Protein AF-A0ABD1LTP1-F1 (afdb_monomer)

Foldseek 3Di:
DWDWDFDQDWWKKAFADWDFDQLPPDDDRWIWTKGKIATPVHRVDIAMEIEGSVCCVPVVVVDDHGDIDTDGGWIKTACPCSPVPDPHRIYIYD

Mean predicted aligned error: 9.66 Å

Organism: NCBI:txid520843

pLDDT: mean 70.45, std 14.41, range [34.47, 91.5]

InterPro domains:
  IPR003871 Replication protein A 70 kDa DNA-binding subunit B/D, first OB fold domain [PF02721] (48-94)
  IPR012340 Nucleic acid-binding, OB-fold [G3DSA:2.40.50.140] (10-94)

Nearest PDB structures (foldseek):
  1fgu-assembly1_B  TM=6.734E-01  e=1.812E-01  Homo sapiens
  8d0k-assembly1_A  TM=6.149E-01  e=6.242E-01  Homo sapiens
  1sru-assembly1_D  TM=4.734E-01  e=3.189E+00  Escherichia coli
  7u5c-assembly1_E  TM=5.578E-01  e=6.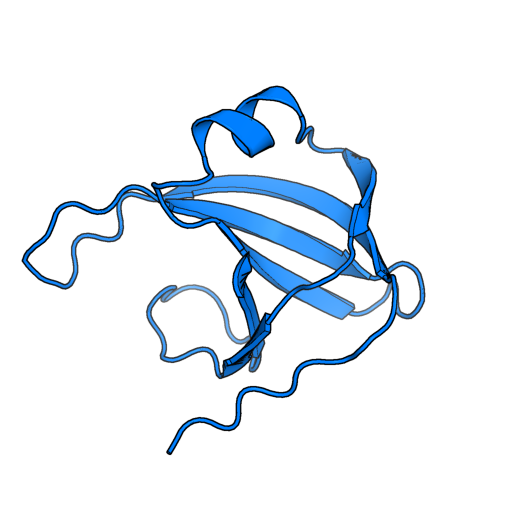624E+00  Homo sapiens
  1eyg-assembly1_B  TM=4.251E-01  e=3.373E+00  Escherichia coli

Structure (mmCIF, N/CA/C/O backbone):
data_AF-A0ABD1LTP1-F1
#
_entry.id   AF-A0ABD1LTP1-F1
#
loop_
_atom_site.group_PDB
_atom_site.id
_atom_site.type_symbol
_atom_site.label_atom_id
_atom_site.label_alt_id
_atom_site.label_comp_id
_atom_site.label_asym_id
_atom_site.label_entity_id
_atom_site.label_seq_id
_atom_site.pdbx_PDB_ins_code
_atom_site.Cartn_x
_atom_site.Cartn_y
_atom_site.Cartn_z
_atom_site.occupancy
_atom_site.B_iso_or_equiv
_atom_site.auth_seq_id
_atom_site.auth_comp_id
_atom_site.auth_asym_id
_atom_site.auth_atom_id
_atom_site.pdbx_PDB_model_num
ATOM 1 N N . MET A 1 1 ? 0.609 -11.866 -18.926 1.00 34.47 1 MET A N 1
ATOM 2 C CA . MET A 1 1 ? 0.965 -12.559 -17.667 1.00 34.47 1 MET A CA 1
ATOM 3 C C . MET A 1 1 ? 1.678 -11.545 -16.787 1.00 34.47 1 MET A C 1
ATOM 5 O O . MET A 1 1 ? 2.826 -11.251 -17.071 1.00 34.47 1 MET A O 1
ATOM 9 N N . GLN A 1 2 ? 0.999 -10.935 -15.810 1.00 40.44 2 GLN A N 1
ATOM 10 C CA . GLN A 1 2 ? 1.660 -10.015 -14.871 1.00 40.44 2 GLN A CA 1
ATOM 11 C C . GLN A 1 2 ? 2.364 -10.837 -13.785 1.00 40.44 2 GLN A C 1
ATOM 13 O O . GLN A 1 2 ? 1.744 -11.696 -13.155 1.00 40.44 2 GLN A O 1
ATOM 18 N N . ALA A 1 3 ? 3.667 -10.623 -13.616 1.00 38.19 3 ALA A N 1
ATOM 19 C CA . ALA A 1 3 ? 4.489 -11.357 -12.663 1.00 38.19 3 ALA A CA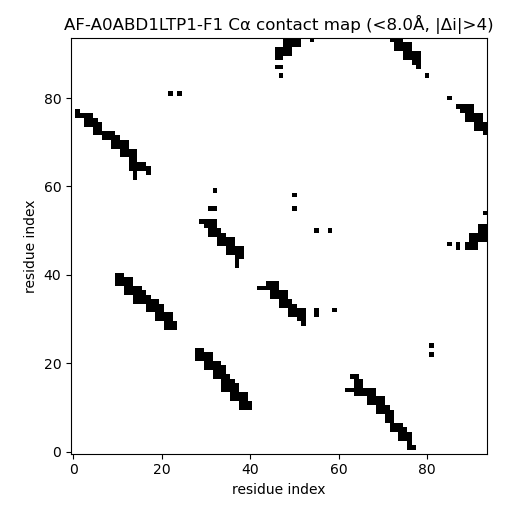 1
ATOM 20 C C . ALA A 1 3 ? 4.214 -10.860 -11.235 1.00 38.19 3 ALA A C 1
ATOM 22 O O . ALA A 1 3 ? 4.691 -9.809 -10.820 1.00 38.19 3 ALA A O 1
ATOM 23 N N . TYR A 1 4 ? 3.434 -11.626 -10.473 1.00 48.69 4 TYR A N 1
ATOM 24 C CA . TYR A 1 4 ? 3.157 -11.349 -9.066 1.00 48.69 4 TYR A CA 1
ATOM 25 C C . TYR A 1 4 ? 4.333 -11.846 -8.216 1.00 48.69 4 TY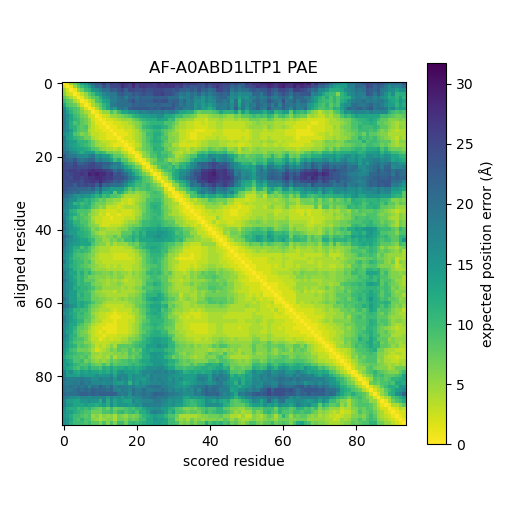R A C 1
ATOM 27 O O . TYR A 1 4 ? 4.379 -13.010 -7.806 1.00 48.69 4 TYR A O 1
ATOM 35 N N . HIS A 1 5 ? 5.329 -10.995 -7.967 1.00 51.62 5 HIS A N 1
ATOM 36 C CA . HIS A 1 5 ? 6.443 -11.372 -7.097 1.00 51.62 5 HIS A CA 1
ATOM 37 C C . HIS A 1 5 ? 6.048 -11.228 -5.625 1.00 51.62 5 HIS A C 1
ATOM 39 O O . HIS A 1 5 ? 6.122 -10.156 -5.027 1.00 51.62 5 HIS A O 1
ATOM 45 N N . ARG A 1 6 ? 5.646 -12.349 -5.023 1.00 48.22 6 ARG A N 1
ATOM 46 C CA . ARG A 1 6 ? 5.430 -12.479 -3.578 1.00 48.22 6 ARG A CA 1
ATOM 47 C C . ARG A 1 6 ? 6.797 -12.504 -2.880 1.00 48.22 6 ARG A C 1
ATOM 49 O O . ARG A 1 6 ? 7.428 -13.555 -2.800 1.00 48.22 6 ARG A O 1
ATOM 56 N N . ARG A 1 7 ? 7.299 -11.361 -2.402 1.00 53.19 7 ARG A N 1
ATOM 57 C CA . ARG A 1 7 ? 8.472 -11.359 -1.509 1.00 53.19 7 ARG A CA 1
ATOM 58 C C . ARG A 1 7 ? 8.027 -11.753 -0.102 1.00 53.19 7 ARG A C 1
ATOM 60 O O . ARG A 1 7 ? 7.198 -11.085 0.506 1.00 53.19 7 ARG A O 1
ATOM 67 N N . THR A 1 8 ? 8.590 -12.833 0.426 1.00 51.94 8 THR A N 1
ATOM 68 C CA . THR A 1 8 ? 8.389 -13.309 1.803 1.00 51.94 8 THR A CA 1
ATOM 69 C C . THR A 1 8 ? 9.276 -12.529 2.781 1.00 51.94 8 THR A C 1
ATOM 71 O O . THR A 1 8 ? 10.214 -13.080 3.350 1.00 51.94 8 THR A O 1
ATOM 74 N N . GLY A 1 9 ? 9.025 -11.227 2.940 1.00 66.56 9 GLY A N 1
ATOM 75 C CA . GLY A 1 9 ? 9.753 -10.364 3.876 1.00 66.56 9 GLY A CA 1
ATOM 76 C C . GLY A 1 9 ? 8.878 -9.235 4.418 1.00 66.56 9 GLY A C 1
ATOM 77 O O . GLY A 1 9 ? 7.933 -8.812 3.756 1.00 66.56 9 GLY A O 1
ATOM 78 N N . SER A 1 10 ? 9.178 -8.759 5.628 1.00 75.56 10 SER A N 1
ATOM 79 C CA . SER A 1 10 ? 8.559 -7.554 6.189 1.00 75.56 10 SER A CA 1
ATOM 80 C C . SER A 1 10 ? 9.262 -6.307 5.668 1.00 75.56 10 SER A C 1
ATOM 82 O O . SER A 1 10 ? 10.493 -6.245 5.703 1.00 75.56 10 SER A O 1
ATOM 84 N N . ILE A 1 11 ? 8.505 -5.296 5.252 1.00 81.62 11 ILE A N 1
ATOM 85 C CA . ILE A 1 11 ? 9.047 -3.978 4.913 1.00 81.62 11 ILE A CA 1
ATOM 86 C C . ILE A 1 11 ? 8.490 -2.944 5.886 1.00 81.62 11 ILE A C 1
ATOM 88 O O . ILE A 1 11 ? 7.288 -2.900 6.132 1.00 81.62 11 ILE A O 1
ATOM 92 N N . LEU A 1 12 ? 9.370 -2.088 6.408 1.00 86.19 12 LEU A N 1
ATOM 93 C CA . LEU A 1 12 ? 8.958 -0.897 7.140 1.00 86.19 12 LEU A CA 1
ATOM 94 C C . LEU A 1 12 ? 8.611 0.213 6.149 1.00 86.19 12 LEU A C 1
ATOM 96 O O . LEU A 1 12 ? 9.461 0.651 5.365 1.00 86.19 12 LEU A O 1
ATOM 100 N N . MET A 1 13 ? 7.361 0.657 6.187 1.00 87.62 13 MET A N 1
ATOM 101 C CA . MET A 1 13 ? 6.841 1.708 5.323 1.00 87.62 13 MET A CA 1
ATOM 102 C C . MET A 1 13 ? 6.271 2.835 6.158 1.00 87.62 13 MET A C 1
ATOM 104 O O . MET A 1 13 ? 5.529 2.589 7.104 1.00 87.62 13 MET A O 1
ATOM 108 N N . LYS A 1 14 ? 6.598 4.069 5.788 1.00 89.12 14 LYS A N 1
ATOM 109 C CA . LYS A 1 14 ? 5.944 5.250 6.341 1.00 89.12 14 LYS A CA 1
ATOM 110 C C . LYS A 1 14 ? 4.836 5.689 5.397 1.00 89.12 14 LYS A C 1
ATOM 112 O O . LYS A 1 14 ? 5.095 5.876 4.204 1.00 89.12 14 LYS A O 1
ATOM 117 N N . ILE A 1 15 ? 3.629 5.864 5.924 1.00 87.81 15 ILE A N 1
ATOM 118 C CA . ILE A 1 15 ? 2.516 6.436 5.164 1.00 87.81 15 ILE A CA 1
ATOM 119 C C . ILE A 1 15 ? 2.758 7.935 5.054 1.00 87.81 15 ILE A C 1
ATOM 121 O O . ILE A 1 15 ? 2.928 8.625 6.056 1.00 87.81 15 ILE A O 1
ATOM 125 N N . LEU A 1 16 ? 2.835 8.432 3.824 1.00 86.62 16 LEU A N 1
ATOM 126 C CA . LEU A 1 16 ? 3.051 9.850 3.557 1.00 86.62 16 LEU A CA 1
ATOM 127 C C . LEU A 1 16 ? 1.735 10.574 3.307 1.00 86.62 16 LEU A C 1
ATOM 129 O O . LEU A 1 16 ? 1.590 11.694 3.774 1.00 86.62 16 LEU A O 1
ATOM 133 N N . MET A 1 17 ? 0.821 9.947 2.564 1.00 85.12 17 MET A N 1
ATOM 134 C CA . MET A 1 17 ? -0.503 10.491 2.256 1.00 85.12 17 MET A CA 1
ATOM 135 C C . MET A 1 17 ? -1.505 9.357 2.068 1.00 85.12 17 MET A C 1
ATOM 137 O O . MET A 1 17 ? -1.148 8.322 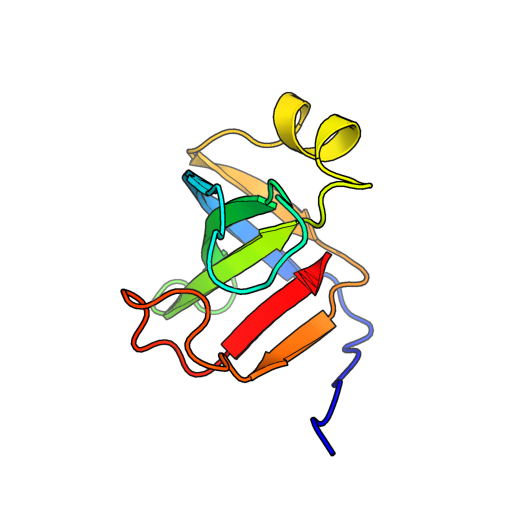1.491 1.00 85.12 17 MET A O 1
ATOM 141 N N . ILE A 1 18 ? -2.738 9.577 2.513 1.00 83.81 18 ILE A N 1
ATOM 142 C CA . ILE A 1 18 ? -3.877 8.676 2.350 1.00 83.81 18 ILE A CA 1
ATOM 143 C C . ILE A 1 18 ? -4.909 9.358 1.449 1.00 83.81 18 ILE A C 1
ATOM 145 O O . ILE A 1 18 ? -5.416 10.434 1.751 1.00 83.81 18 ILE A O 1
ATOM 149 N N . GLU A 1 19 ? -5.266 8.701 0.353 1.00 79.50 19 GLU A N 1
ATOM 150 C CA . GLU A 1 19 ? -6.272 9.159 -0.599 1.00 79.50 19 GLU A CA 1
ATOM 151 C C . GLU A 1 19 ? -7.391 8.111 -0.693 1.00 79.50 19 GLU A C 1
ATOM 153 O O . GLU A 1 19 ? -7.157 6.916 -0.885 1.00 79.50 19 GLU A O 1
ATOM 158 N N . ASN A 1 20 ? -8.641 8.553 -0.548 1.00 68.94 20 ASN A N 1
ATOM 159 C CA . ASN A 1 20 ? -9.787 7.707 -0.868 1.00 68.94 20 ASN A CA 1
ATOM 160 C C . ASN A 1 20 ? -10.056 7.857 -2.363 1.00 68.94 20 ASN A C 1
ATOM 162 O O . ASN A 1 20 ? -10.430 8.943 -2.806 1.00 68.94 20 ASN A O 1
ATOM 166 N N . ALA A 1 21 ? -9.848 6.792 -3.134 1.00 61.53 21 ALA A N 1
ATOM 167 C CA . ALA A 1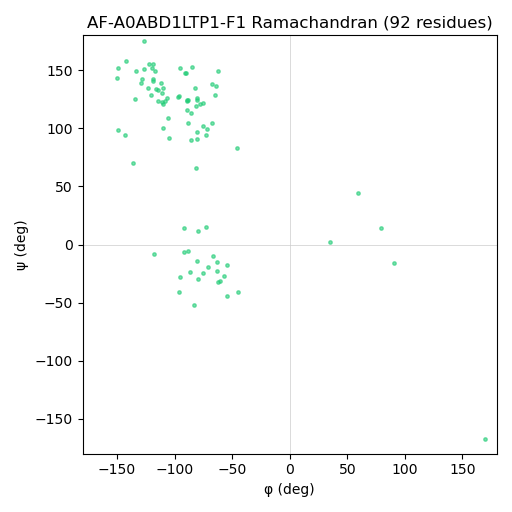 21 ? -10.083 6.814 -4.568 1.00 61.53 21 ALA A CA 1
ATOM 168 C C . ALA A 1 21 ? -11.298 5.962 -4.935 1.00 61.53 21 ALA A C 1
ATOM 170 O O . ALA A 1 21 ? -11.322 4.743 -4.739 1.00 61.53 21 ALA A O 1
ATOM 171 N N . ASP A 1 22 ? -12.278 6.617 -5.551 1.00 55.38 22 ASP A N 1
ATOM 172 C CA . ASP A 1 22 ? -13.322 5.962 -6.327 1.00 55.38 22 ASP A CA 1
ATOM 173 C C . ASP A 1 22 ? -12.790 5.754 -7.750 1.00 55.38 22 ASP A C 1
ATOM 175 O O . ASP A 1 22 ? -12.904 6.619 -8.620 1.00 55.38 22 ASP A O 1
ATOM 179 N N . LEU A 1 23 ? -12.141 4.612 -7.990 1.00 54.00 23 LEU A N 1
ATOM 180 C CA . LEU A 1 23 ? -11.666 4.256 -9.328 1.00 54.00 23 LEU A CA 1
ATOM 181 C C . LEU A 1 23 ? -12.878 3.892 -10.203 1.00 54.00 23 LEU A C 1
ATOM 183 O O . LEU A 1 23 ? -13.423 2.792 -10.113 1.00 54.00 23 LEU A O 1
ATOM 187 N N . SER A 1 24 ? -13.324 4.844 -11.029 1.00 47.72 24 SER A N 1
ATOM 188 C CA . SER A 1 24 ? -14.553 4.755 -11.839 1.00 47.72 24 SER A CA 1
ATOM 189 C C . SER A 1 24 ? -14.365 4.189 -13.255 1.00 47.72 24 SER A C 1
ATOM 191 O O . SER A 1 24 ? -15.267 4.298 -14.082 1.00 47.72 24 SER A O 1
ATOM 193 N N . SER A 1 25 ? -13.225 3.570 -13.569 1.00 48.38 25 SER A N 1
ATOM 194 C CA . SER A 1 25 ? -12.904 3.188 -14.953 1.00 48.38 25 SER A CA 1
ATOM 195 C C . SER A 1 25 ? -13.401 1.812 -15.406 1.00 48.38 25 SER A C 1
ATOM 197 O O . SER A 1 25 ? -13.308 1.522 -16.595 1.00 48.38 25 SER A O 1
ATOM 199 N N . ASP A 1 26 ? -13.980 0.978 -14.537 1.00 44.25 26 ASP A N 1
ATOM 200 C CA . ASP A 1 26 ? -14.546 -0.299 -14.987 1.00 44.25 26 ASP A CA 1
ATOM 201 C C . ASP A 1 26 ? -15.741 -0.738 -14.135 1.00 44.25 26 ASP A C 1
ATOM 203 O O . ASP A 1 26 ? -15.538 -1.247 -13.040 1.00 44.25 26 ASP A O 1
ATOM 207 N N . SER A 1 27 ? -16.962 -0.473 -14.633 1.00 44.56 27 SER A N 1
ATOM 208 C CA . SER A 1 27 ? -18.300 -1.085 -14.395 1.00 44.56 27 SER A CA 1
ATOM 209 C C . SER A 1 27 ? -18.725 -1.633 -13.009 1.00 44.56 27 SER A C 1
ATOM 211 O O . SER A 1 27 ? -19.840 -2.128 -12.840 1.00 44.56 27 SER A O 1
ATOM 213 N N . LYS A 1 28 ? -17.897 -1.514 -11.979 1.00 49.50 28 LYS A N 1
ATOM 214 C CA . LYS A 1 28 ? -18.065 -1.991 -10.612 1.00 49.50 28 LYS A CA 1
ATOM 215 C C . LYS A 1 28 ? -17.445 -0.928 -9.729 1.00 49.50 28 LYS A C 1
ATOM 217 O O . LYS A 1 28 ? -16.244 -0.946 -9.503 1.00 49.50 28 LYS A O 1
ATOM 222 N N . ASN A 1 29 ? -18.275 -0.007 -9.261 1.00 48.31 29 ASN A N 1
ATOM 223 C CA . ASN A 1 29 ? -17.971 1.061 -8.311 1.00 48.31 29 ASN A CA 1
ATOM 224 C C . ASN A 1 29 ? -17.144 0.533 -7.108 1.00 48.31 29 ASN A C 1
ATOM 226 O O . ASN A 1 29 ? -17.697 0.112 -6.084 1.00 48.31 29 ASN A O 1
ATOM 230 N N . THR A 1 30 ? -15.822 0.432 -7.262 1.00 55.31 30 THR A N 1
ATOM 231 C CA . THR A 1 30 ? -14.938 -0.238 -6.306 1.00 55.31 30 THR A CA 1
ATOM 232 C C . THR A 1 30 ? -14.115 0.843 -5.643 1.00 55.31 30 THR A C 1
ATOM 234 O O . THR A 1 30 ? -13.166 1.355 -6.220 1.00 55.31 30 THR A O 1
ATOM 237 N N . VAL A 1 31 ? -14.533 1.209 -4.434 1.00 58.28 31 VAL A N 1
ATOM 238 C CA . VAL A 1 31 ? -13.790 2.116 -3.558 1.00 58.28 31 VAL A CA 1
ATOM 239 C C . VAL A 1 31 ? -12.477 1.435 -3.179 1.00 58.28 31 VAL A C 1
ATOM 241 O O . VAL A 1 31 ? -12.505 0.286 -2.720 1.00 58.28 31 VAL A O 1
ATOM 244 N N . TYR A 1 32 ? -11.354 2.124 -3.355 1.00 68.38 32 TYR A N 1
ATOM 245 C CA . TYR A 1 32 ? -10.038 1.701 -2.879 1.00 68.38 32 TYR A CA 1
ATOM 246 C C . TYR A 1 32 ? -9.502 2.732 -1.886 1.00 68.38 32 TYR A C 1
ATOM 248 O O . TYR A 1 32 ? -9.681 3.937 -2.060 1.00 68.38 32 TYR A O 1
ATOM 256 N N . LEU A 1 33 ? -8.819 2.251 -0.847 1.00 71.12 33 LEU A N 1
ATOM 257 C CA . LEU A 1 33 ? -7.943 3.107 -0.052 1.00 71.12 33 LEU A CA 1
ATOM 258 C C . LEU A 1 33 ? -6.571 3.041 -0.715 1.00 71.12 33 LEU A C 1
ATOM 260 O O . LEU A 1 33 ? -5.966 1.968 -0.773 1.00 71.12 33 LEU A O 1
ATOM 264 N N . CYS A 1 34 ? -6.100 4.160 -1.239 1.00 77.38 34 CYS A N 1
ATOM 265 C CA . CYS A 1 34 ? -4.788 4.253 -1.854 1.00 77.38 34 CYS A CA 1
ATOM 266 C C . CYS A 1 34 ? -3.995 5.395 -1.235 1.00 77.38 34 CYS A C 1
ATOM 268 O O . CYS A 1 34 ? -4.474 6.122 -0.370 1.00 77.38 34 CYS A O 1
ATOM 2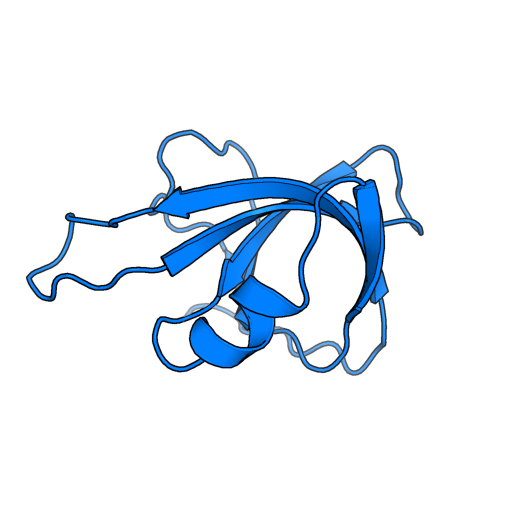70 N N . GLY A 1 35 ? -2.742 5.534 -1.629 1.00 81.62 35 GLY A N 1
ATOM 271 C CA . GLY A 1 35 ? -1.927 6.617 -1.116 1.00 81.62 35 GLY A CA 1
ATOM 272 C C . GLY A 1 35 ? -0.472 6.458 -1.480 1.00 81.62 35 GLY A C 1
ATOM 273 O O . GLY A 1 35 ? -0.102 5.632 -2.320 1.00 81.62 35 GLY A O 1
ATOM 274 N N . LYS A 1 36 ? 0.361 7.267 -0.833 1.00 85.06 36 LYS A N 1
ATOM 275 C CA . LYS A 1 36 ? 1.800 7.308 -1.067 1.00 85.06 36 LYS A CA 1
ATOM 276 C C . LYS A 1 36 ? 2.542 6.840 0.172 1.00 85.06 36 LYS A C 1
ATOM 278 O O . LYS A 1 36 ? 2.278 7.307 1.278 1.00 85.06 36 LYS A O 1
ATOM 283 N N . VAL A 1 37 ? 3.507 5.952 -0.023 1.00 85.25 37 VAL A N 1
ATOM 284 C CA . VAL A 1 37 ? 4.374 5.422 1.033 1.00 85.25 37 VAL A CA 1
ATOM 285 C C . VAL A 1 37 ? 5.840 5.599 0.663 1.00 85.25 37 VAL A C 1
ATOM 287 O O . VAL A 1 37 ? 6.199 5.596 -0.518 1.00 85.25 37 VAL A O 1
ATOM 290 N N . CYS A 1 38 ? 6.706 5.733 1.668 1.00 86.44 38 CYS A N 1
ATOM 291 C CA . CYS A 1 38 ? 8.146 5.558 1.490 1.00 86.44 38 CYS A CA 1
ATOM 292 C C . CYS A 1 38 ? 8.633 4.313 2.225 1.00 86.44 38 CYS A C 1
ATOM 294 O O . CYS A 1 38 ? 8.222 4.015 3.349 1.00 86.44 38 CYS A O 1
ATOM 296 N N . C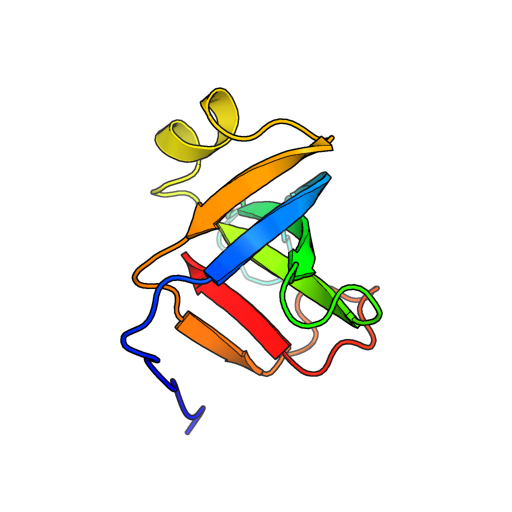YS A 1 39 ? 9.526 3.578 1.572 1.00 82.00 39 CYS A N 1
ATOM 297 C CA . CYS A 1 39 ? 10.195 2.447 2.187 1.00 82.00 39 CYS A CA 1
ATOM 298 C C . CYS A 1 39 ? 11.349 2.964 3.047 1.00 82.00 39 CYS A C 1
ATOM 300 O O . CYS A 1 39 ? 12.217 3.675 2.547 1.00 82.00 39 CYS A O 1
ATOM 302 N N . LEU A 1 40 ? 11.408 2.591 4.326 1.00 81.06 40 LEU A N 1
ATOM 303 C CA . LEU A 1 40 ? 12.471 3.085 5.207 1.00 81.06 40 LEU A CA 1
ATOM 304 C C . LEU A 1 40 ? 13.848 2.490 4.898 1.00 81.06 40 LEU A C 1
ATOM 306 O O . LEU A 1 40 ? 14.855 3.089 5.264 1.00 81.06 40 LEU A O 1
ATOM 310 N N . THR A 1 41 ? 13.922 1.358 4.190 1.00 75.38 41 THR A N 1
ATOM 311 C CA . THR A 1 41 ? 15.212 0.830 3.714 1.00 75.38 41 THR A CA 1
ATOM 312 C C . THR A 1 41 ? 15.750 1.622 2.520 1.00 75.38 41 THR A C 1
ATOM 314 O O . THR A 1 41 ? 16.956 1.645 2.304 1.00 75.38 41 THR A O 1
ATOM 317 N N . HIS A 1 42 ? 14.874 2.288 1.759 1.00 74.06 42 HIS A N 1
ATOM 318 C CA . HIS A 1 42 ? 15.223 3.129 0.610 1.00 74.06 42 HIS A CA 1
ATOM 319 C C . HIS A 1 42 ? 14.421 4.441 0.662 1.00 74.06 42 HIS A C 1
ATOM 321 O O . HIS A 1 42 ? 13.536 4.666 -0.162 1.00 74.06 42 HIS A O 1
ATOM 327 N N . PRO A 1 43 ? 14.720 5.339 1.620 1.00 71.12 43 PRO A N 1
ATOM 328 C CA . PRO A 1 43 ? 13.880 6.503 1.925 1.00 71.12 43 PRO A CA 1
ATOM 329 C C . PRO A 1 43 ? 13.828 7.552 0.803 1.00 71.12 43 PRO A C 1
ATOM 331 O O . PRO A 1 43 ? 13.031 8.484 0.868 1.00 71.12 43 PRO A O 1
ATOM 334 N N . ARG A 1 44 ? 14.677 7.415 -0.225 1.00 71.38 44 ARG A N 1
ATOM 335 C CA . ARG A 1 44 ? 14.688 8.274 -1.419 1.00 71.38 44 ARG A CA 1
ATOM 336 C C . ARG A 1 44 ? 13.630 7.882 -2.447 1.00 71.38 44 ARG A C 1
ATOM 338 O O . ARG A 1 44 ? 13.354 8.665 -3.351 1.00 71.38 44 ARG A O 1
ATOM 345 N N . GLU A 1 45 ? 13.041 6.699 -2.309 1.00 75.94 45 GLU A N 1
ATOM 346 C CA . GLU A 1 45 ? 12.027 6.192 -3.220 1.00 75.94 45 GLU A CA 1
ATOM 347 C C . GLU A 1 45 ? 10.663 6.158 -2.537 1.00 75.94 45 GLU A C 1
ATOM 349 O O . GLU A 1 45 ? 10.495 5.736 -1.390 1.00 75.94 45 GLU A O 1
ATOM 354 N N . THR A 1 46 ? 9.668 6.633 -3.277 1.00 80.19 46 THR A N 1
ATOM 355 C CA . THR A 1 46 ? 8.266 6.583 -2.873 1.00 80.19 46 THR A CA 1
ATOM 356 C C . THR A 1 46 ? 7.506 5.714 -3.856 1.00 80.19 46 THR A C 1
ATOM 358 O O . THR A 1 46 ? 7.877 5.599 -5.024 1.00 80.19 46 THR A O 1
ATOM 361 N N . THR A 1 47 ? 6.472 5.052 -3.365 1.00 79.81 47 THR A N 1
ATOM 362 C CA . THR A 1 47 ? 5.646 4.117 -4.126 1.00 79.81 47 THR A CA 1
ATOM 363 C C . THR A 1 47 ? 4.198 4.280 -3.700 1.00 79.81 47 THR A C 1
ATOM 365 O O . THR A 1 47 ? 3.915 4.801 -2.618 1.00 79.81 47 THR A O 1
ATOM 368 N N . HIS A 1 48 ? 3.285 3.863 -4.569 1.00 80.69 48 HIS A N 1
ATOM 369 C CA . HIS A 1 48 ? 1.865 3.856 -4.268 1.00 80.69 48 HIS A CA 1
ATOM 370 C C . HIS A 1 48 ? 1.429 2.523 -3.670 1.00 80.69 48 HIS A C 1
ATOM 372 O O . HIS A 1 48 ? 1.960 1.460 -4.008 1.00 80.69 48 HIS A O 1
ATOM 378 N N . TYR A 1 49 ? 0.445 2.592 -2.782 1.00 79.88 49 TYR A N 1
ATOM 379 C CA . TYR A 1 49 ? -0.221 1.416 -2.244 1.00 79.88 49 TYR A CA 1
ATOM 380 C C . TYR A 1 49 ? -1.709 1.438 -2.570 1.00 79.88 49 TYR A C 1
ATOM 382 O O . TYR A 1 49 ? -2.307 2.507 -2.680 1.00 79.88 49 TYR A O 1
ATOM 390 N N . PHE A 1 50 ? -2.288 0.244 -2.677 1.00 78.50 50 PHE A N 1
ATOM 391 C CA . PHE A 1 50 ? -3.702 0.014 -2.927 1.00 78.50 50 PHE A CA 1
ATOM 392 C C . PHE A 1 50 ? -4.228 -1.062 -1.991 1.00 78.50 50 PHE A C 1
ATOM 394 O O . PHE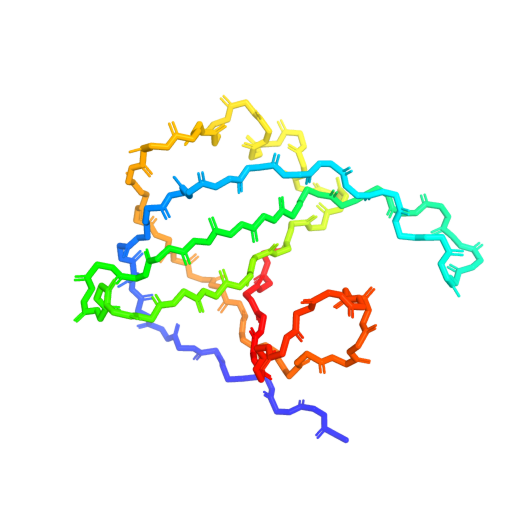 A 1 50 ? -3.727 -2.188 -1.943 1.00 78.50 50 PHE A O 1
ATOM 401 N N . VAL A 1 51 ? -5.285 -0.716 -1.269 1.00 78.88 51 VAL A N 1
ATOM 402 C CA . VAL A 1 51 ? -6.047 -1.637 -0.436 1.00 78.88 51 VAL A CA 1
ATOM 403 C C . VAL A 1 51 ? -7.385 -1.882 -1.107 1.00 78.88 51 VAL A C 1
ATOM 405 O O . VAL A 1 51 ? -8.159 -0.955 -1.369 1.00 78.88 51 VAL A O 1
ATOM 408 N N . ARG A 1 52 ? -7.678 -3.156 -1.367 1.00 76.12 52 ARG A N 1
ATOM 409 C CA . ARG A 1 52 ? -8.961 -3.575 -1.938 1.00 76.12 52 ARG A CA 1
ATOM 410 C C . ARG A 1 52 ? -10.118 -3.235 -1.005 1.00 76.12 52 ARG A C 1
ATOM 412 O O . ARG A 1 52 ? -9.990 -3.341 0.214 1.00 76.12 52 ARG A O 1
ATOM 419 N N . ARG A 1 53 ? -11.295 -2.961 -1.580 1.00 74.62 53 ARG A N 1
ATOM 420 C CA . ARG A 1 53 ? -12.542 -2.667 -0.846 1.00 74.62 53 ARG A CA 1
ATOM 421 C C . ARG A 1 53 ? -12.821 -3.618 0.319 1.00 74.62 53 ARG A C 1
ATOM 423 O O . ARG A 1 53 ? -13.236 -3.184 1.389 1.00 74.62 53 ARG A O 1
ATOM 430 N N . THR A 1 54 ? -12.570 -4.911 0.120 1.00 77.69 54 THR A N 1
ATOM 431 C CA . THR A 1 54 ? -12.785 -5.962 1.126 1.00 77.69 54 THR A CA 1
ATOM 432 C C . THR A 1 54 ? -11.915 -5.815 2.368 1.00 77.69 54 THR A C 1
ATOM 434 O O . THR A 1 54 ? -12.198 -6.475 3.352 1.00 77.69 54 THR A O 1
ATOM 437 N N . LEU A 1 55 ? -10.861 -5.000 2.337 1.00 77.06 55 LEU A N 1
ATOM 438 C CA . LEU A 1 55 ? -9.919 -4.813 3.440 1.00 77.06 55 LEU A CA 1
ATOM 439 C C . LEU A 1 55 ? -9.890 -3.371 3.967 1.00 77.06 55 LEU A C 1
ATOM 441 O O . LEU A 1 55 ? -9.299 -3.130 5.019 1.00 77.06 55 LEU A O 1
ATOM 445 N N . ILE A 1 56 ? -10.568 -2.423 3.304 1.00 80.25 56 ILE A N 1
ATOM 446 C CA . ILE A 1 56 ? -10.605 -1.007 3.717 1.00 80.25 56 ILE A CA 1
ATOM 447 C C . ILE A 1 56 ? -11.059 -0.865 5.165 1.00 80.25 56 ILE A C 1
ATOM 449 O O . ILE A 1 56 ? -10.429 -0.140 5.922 1.00 80.25 56 ILE A O 1
ATOM 453 N N . TYR A 1 57 ? -12.101 -1.589 5.581 1.00 78.50 57 TYR A N 1
ATOM 454 C CA . TYR A 1 57 ? -12.641 -1.469 6.940 1.00 78.50 57 TYR A CA 1
ATOM 455 C C . TYR A 1 57 ? -11.598 -1.749 8.035 1.00 78.50 57 TYR A C 1
ATOM 457 O O . TYR A 1 57 ? -11.736 -1.251 9.152 1.00 78.50 57 TYR A O 1
ATOM 465 N N . LYS A 1 58 ? -10.581 -2.560 7.716 1.00 80.25 58 LYS A N 1
ATOM 466 C CA . LYS A 1 58 ? -9.483 -2.899 8.616 1.00 80.25 58 LYS A CA 1
ATOM 467 C C . LYS A 1 58 ? -8.416 -1.807 8.590 1.00 80.25 58 LYS A C 1
ATOM 469 O O . LYS A 1 58 ? -8.076 -1.254 9.626 1.00 80.25 58 LYS A O 1
ATOM 474 N N . PHE A 1 59 ? -7.951 -1.441 7.399 1.00 78.94 59 PHE A N 1
ATOM 475 C CA . PHE A 1 59 ? -6.821 -0.524 7.253 1.00 78.94 59 PHE A CA 1
ATOM 476 C C . PHE A 1 59 ? -7.184 0.954 7.419 1.00 78.94 59 PHE A C 1
ATOM 478 O O . PHE A 1 59 ? -6.367 1.713 7.914 1.00 78.94 59 PHE A O 1
ATOM 485 N N . GLN A 1 60 ? -8.406 1.378 7.093 1.00 76.94 60 GLN A N 1
ATOM 486 C CA . GLN A 1 60 ? -8.832 2.779 7.203 1.00 76.94 60 GLN A CA 1
ATOM 487 C C . GLN A 1 60 ? -8.764 3.312 8.642 1.00 76.94 60 GLN A C 1
ATOM 489 O O . GLN A 1 60 ? -8.542 4.500 8.844 1.00 76.94 60 GLN A O 1
ATOM 494 N N . LYS A 1 61 ? -8.974 2.449 9.642 1.00 78.88 61 LYS A N 1
ATOM 495 C CA . LYS A 1 61 ? -8.875 2.830 11.059 1.00 78.88 61 LYS A CA 1
ATOM 496 C C . LYS A 1 61 ? -7.457 2.727 11.611 1.00 78.88 61 LYS A C 1
ATOM 498 O O . LYS A 1 61 ? -7.175 3.354 12.621 1.00 78.88 61 LYS A O 1
ATOM 503 N N . GLU A 1 62 ? -6.620 1.898 10.995 1.00 82.88 62 GLU A N 1
ATOM 504 C CA . GLU A 1 62 ? -5.271 1.592 11.474 1.00 82.88 62 GLU A CA 1
ATOM 505 C C . GLU A 1 62 ? -4.208 2.475 10.814 1.00 82.88 62 GLU A C 1
ATOM 507 O O . GLU A 1 62 ? -3.162 2.703 11.414 1.00 82.88 62 GLU A O 1
ATOM 512 N N . PHE A 1 63 ? -4.452 2.949 9.588 1.00 85.44 63 PHE A N 1
ATOM 513 C CA . PHE A 1 63 ? -3.522 3.763 8.813 1.00 85.44 63 PHE A CA 1
ATOM 514 C C . PHE A 1 63 ? -3.695 5.249 9.109 1.00 85.44 63 PHE A C 1
ATOM 516 O O . PHE A 1 63 ? -4.762 5.828 8.906 1.00 85.44 63 PHE A O 1
ATOM 523 N N . HIS A 1 64 ? -2.594 5.870 9.512 1.00 86.88 64 HIS A N 1
ATOM 524 C CA . HIS A 1 64 ? -2.477 7.297 9.747 1.00 86.88 64 HIS A CA 1
ATOM 525 C C . HIS A 1 64 ? -1.276 7.850 8.981 1.00 86.88 64 HIS A C 1
ATOM 527 O O . HIS A 1 64 ? -0.231 7.208 8.852 1.00 86.88 64 HIS A O 1
ATOM 533 N N . GLU A 1 65 ? -1.434 9.054 8.442 1.00 89.19 65 GLU A N 1
ATOM 534 C CA . GLU A 1 65 ? -0.339 9.762 7.787 1.00 89.19 65 GLU A CA 1
ATOM 535 C C . GLU A 1 65 ? 0.764 10.091 8.795 1.00 89.19 65 GLU A C 1
ATOM 537 O O . GLU A 1 65 ? 0.501 10.543 9.906 1.00 89.19 65 GLU A O 1
ATOM 542 N N . GLY A 1 66 ? 2.016 9.878 8.400 1.00 88.25 66 GLY A N 1
ATOM 543 C CA . GLY A 1 66 ? 3.181 10.085 9.255 1.00 88.25 66 GLY A CA 1
ATOM 544 C C . GLY A 1 66 ? 3.607 8.850 10.049 1.00 88.25 66 GLY A C 1
ATOM 545 O O . GLY A 1 66 ? 4.764 8.807 10.476 1.00 88.25 66 GLY A O 1
ATOM 546 N N . ASP A 1 67 ? 2.755 7.833 10.166 1.00 91.50 67 ASP A N 1
ATOM 547 C CA . ASP A 1 67 ? 3.059 6.626 10.931 1.00 91.50 67 ASP A CA 1
ATOM 548 C C . ASP A 1 67 ? 3.840 5.591 10.112 1.00 91.50 67 ASP A C 1
ATOM 550 O O . ASP A 1 67 ? 3.786 5.535 8.877 1.00 91.50 67 ASP A O 1
ATOM 554 N N . ILE A 1 68 ? 4.620 4.780 10.831 1.00 89.75 68 ILE A N 1
ATOM 555 C CA . ILE A 1 68 ? 5.466 3.723 10.275 1.00 89.75 68 ILE A CA 1
ATOM 556 C C . ILE A 1 68 ? 4.840 2.369 10.593 1.00 89.75 68 ILE A C 1
ATOM 558 O O . ILE A 1 68 ? 4.643 2.023 11.756 1.00 89.75 68 ILE A O 1
ATOM 562 N N . TYR A 1 69 ? 4.627 1.564 9.558 1.00 88.12 69 TYR A N 1
ATOM 563 C CA . TYR A 1 69 ? 4.040 0.235 9.654 1.00 88.12 69 TYR A CA 1
ATOM 564 C C . TYR A 1 69 ? 5.014 -0.827 9.158 1.00 88.12 69 TYR A C 1
ATOM 566 O O . TYR A 1 69 ? 5.708 -0.646 8.155 1.00 88.12 69 TYR A O 1
ATOM 574 N N . SER A 1 70 ? 5.038 -1.966 9.851 1.00 86.94 70 SER A N 1
ATOM 575 C CA . SER A 1 70 ? 5.684 -3.180 9.357 1.00 86.94 70 SER A CA 1
ATOM 576 C C . SER A 1 70 ? 4.680 -3.966 8.536 1.00 86.94 70 SER A C 1
ATOM 578 O O . SER A 1 70 ? 3.752 -4.576 9.067 1.00 86.94 70 SER A O 1
ATOM 580 N N . ILE A 1 71 ? 4.849 -3.914 7.224 1.00 81.31 71 ILE A N 1
ATOM 581 C CA . ILE A 1 71 ? 3.954 -4.545 6.273 1.00 81.31 71 ILE A CA 1
ATOM 582 C C . ILE A 1 71 ? 4.537 -5.892 5.867 1.00 81.31 71 ILE A C 1
ATOM 584 O O . ILE A 1 71 ? 5.683 -5.998 5.427 1.00 81.31 71 ILE A O 1
ATOM 588 N N . GLN A 1 72 ? 3.719 -6.929 6.007 1.00 80.94 72 GLN A N 1
ATOM 589 C CA . GLN A 1 72 ? 4.032 -8.294 5.610 1.00 80.94 72 GLN A CA 1
ATOM 590 C C . GLN A 1 72 ? 2.990 -8.783 4.607 1.00 80.94 72 GLN A C 1
ATOM 592 O O . GLN A 1 72 ? 1.849 -8.330 4.622 1.00 80.94 72 GLN A O 1
ATOM 597 N N . SER A 1 73 ? 3.370 -9.751 3.772 1.00 76.31 73 SER A N 1
ATOM 598 C CA . SER A 1 73 ? 2.449 -10.431 2.848 1.00 76.31 73 SER A CA 1
ATOM 599 C C . SER A 1 73 ? 1.753 -9.508 1.837 1.00 76.31 73 SER A C 1
ATOM 601 O O . SER A 1 73 ? 0.562 -9.653 1.582 1.00 76.31 73 SER A O 1
ATOM 603 N N . PHE A 1 74 ? 2.505 -8.594 1.226 1.00 77.12 74 PHE A N 1
ATOM 604 C CA . PHE A 1 74 ? 2.016 -7.718 0.159 1.00 77.12 74 PHE A CA 1
ATOM 605 C C . PHE A 1 74 ? 2.344 -8.287 -1.230 1.00 77.12 74 PHE A C 1
ATOM 607 O O . PHE A 1 74 ? 3.318 -9.025 -1.421 1.00 77.12 74 PHE A O 1
ATOM 614 N N . GLY A 1 75 ? 1.512 -7.951 -2.211 1.00 76.06 75 GLY A N 1
ATOM 615 C CA . GLY A 1 75 ? 1.801 -8.156 -3.626 1.00 76.06 75 GLY A CA 1
ATOM 616 C C . GLY A 1 75 ? 2.497 -6.946 -4.230 1.00 76.06 75 GLY A C 1
ATOM 617 O O . GLY A 1 75 ? 2.212 -5.815 -3.847 1.00 76.06 75 GLY A O 1
ATOM 618 N N . VAL A 1 76 ? 3.374 -7.179 -5.202 1.00 74.12 76 VAL A N 1
ATOM 619 C CA . VAL A 1 76 ? 3.899 -6.127 -6.079 1.00 74.12 76 VAL A CA 1
ATOM 620 C C . VAL A 1 76 ? 3.317 -6.374 -7.462 1.00 74.12 76 VAL A C 1
ATOM 622 O O . VAL A 1 76 ? 3.473 -7.474 -7.997 1.00 74.12 76 VAL A O 1
ATOM 625 N N . ALA A 1 77 ? 2.625 -5.381 -8.011 1.00 71.06 77 ALA A N 1
ATOM 626 C CA . ALA A 1 77 ? 2.139 -5.403 -9.385 1.00 71.06 77 ALA A CA 1
ATOM 627 C C . ALA A 1 77 ? 2.754 -4.247 -10.173 1.00 71.06 77 ALA A C 1
ATOM 629 O O . ALA A 1 77 ? 3.151 -3.235 -9.594 1.00 71.06 77 ALA A O 1
ATOM 630 N N . GLU A 1 78 ? 2.840 -4.405 -11.491 1.00 66.62 78 GLU A N 1
ATOM 631 C CA . GLU A 1 78 ? 3.124 -3.277 -12.372 1.00 66.62 78 GLU A CA 1
ATOM 632 C C . GLU A 1 78 ? 1.947 -2.311 -12.345 1.00 66.62 78 GLU A C 1
ATOM 634 O O . GLU A 1 78 ? 0.783 -2.721 -12.376 1.00 66.62 78 GLU A O 1
ATOM 639 N N . ASN A 1 79 ? 2.264 -1.024 -12.308 1.00 66.19 79 ASN A N 1
ATOM 640 C CA . ASN A 1 79 ? 1.263 0.016 -12.417 1.00 66.19 79 ASN A CA 1
ATOM 641 C C . ASN A 1 79 ? 0.664 -0.001 -13.827 1.00 66.19 79 ASN A C 1
ATOM 643 O O . ASN A 1 79 ? 1.293 0.434 -14.792 1.00 66.19 79 ASN A O 1
ATOM 647 N N . ALA A 1 80 ? -0.558 -0.515 -13.953 1.00 61.84 80 ALA A N 1
ATOM 648 C CA . ALA A 1 80 ? -1.265 -0.610 -15.228 1.00 61.84 80 ALA A CA 1
ATOM 649 C C . ALA A 1 80 ? -1.915 0.722 -15.662 1.00 61.8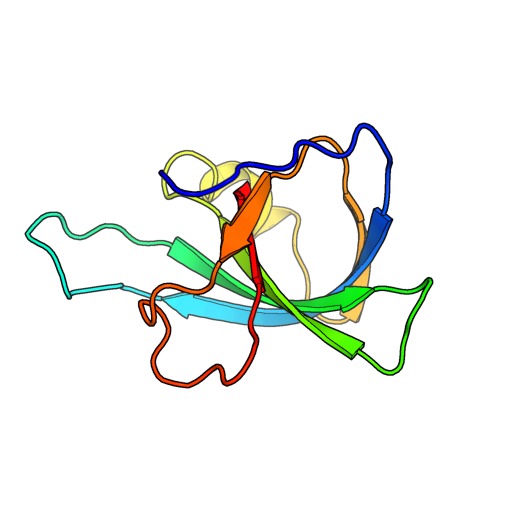4 80 ALA A C 1
ATOM 651 O O . ALA A 1 80 ? -2.743 0.732 -16.571 1.00 61.84 80 ALA A O 1
ATOM 652 N N . GLY A 1 81 ? -1.583 1.841 -15.009 1.00 56.88 81 GLY A N 1
ATOM 653 C CA . GLY A 1 81 ? -2.158 3.154 -15.298 1.00 56.88 81 GLY A CA 1
ATOM 654 C C . GLY A 1 81 ? -3.545 3.370 -14.692 1.00 56.88 81 GLY A C 1
ATOM 655 O O . GLY A 1 81 ? -4.221 4.327 -15.064 1.00 56.88 81 GLY A O 1
ATOM 656 N N . ALA A 1 82 ? -3.971 2.515 -13.753 1.00 55.06 82 ALA A N 1
ATOM 657 C CA . ALA A 1 82 ? -5.223 2.704 -13.017 1.00 55.06 82 ALA A CA 1
ATOM 658 C C . ALA A 1 82 ? -5.194 4.005 -12.194 1.00 55.06 82 ALA A C 1
ATOM 660 O O . ALA A 1 82 ? -6.211 4.684 -12.074 1.00 55.06 82 ALA A O 1
ATOM 661 N N . TYR A 1 83 ? -4.015 4.399 -11.706 1.00 53.00 83 TYR A N 1
ATOM 662 C CA . TYR A 1 83 ? -3.784 5.688 -11.063 1.00 53.00 83 TYR A CA 1
ATOM 663 C C . TYR A 1 83 ? -3.031 6.631 -12.007 1.00 53.00 83 TYR A C 1
ATOM 665 O O . TYR A 1 83 ? -1.797 6.655 -12.043 1.00 53.00 83 TYR A O 1
ATOM 673 N N . MET A 1 84 ? -3.786 7.421 -12.781 1.00 51.62 84 MET A N 1
ATOM 674 C CA . MET A 1 84 ? -3.276 8.283 -13.865 1.00 51.62 84 MET A CA 1
ATOM 675 C C . MET A 1 84 ? -2.167 9.271 -13.450 1.00 51.62 84 MET A C 1
ATOM 677 O O . MET A 1 84 ? -1.460 9.790 -14.312 1.00 51.62 84 MET A O 1
ATOM 681 N N . THR A 1 85 ? -1.985 9.550 -12.157 1.00 47.88 85 THR A N 1
ATOM 682 C CA . THR A 1 85 ? -0.995 10.521 -11.656 1.00 47.88 85 THR A CA 1
ATOM 683 C C . THR A 1 85 ? 0.370 9.920 -11.319 1.00 47.88 85 THR A C 1
ATOM 685 O O . THR A 1 85 ? 1.312 10.665 -11.040 1.00 47.88 85 THR A O 1
ATOM 688 N N . SER A 1 86 ? 0.532 8.597 -11.360 1.00 48.75 86 SER A N 1
ATOM 689 C CA . SER A 1 86 ? 1.744 7.952 -10.853 1.00 48.75 86 SER A CA 1
ATOM 690 C C . SER A 1 86 ? 2.657 7.468 -11.984 1.00 48.75 86 SER A C 1
ATOM 692 O O . SER A 1 86 ? 2.405 6.476 -12.653 1.00 48.75 86 SER A O 1
ATOM 694 N N . ARG A 1 87 ? 3.800 8.144 -12.172 1.00 56.03 87 ARG A N 1
ATOM 695 C CA . ARG A 1 87 ? 4.919 7.661 -13.017 1.00 56.03 87 ARG A CA 1
ATOM 696 C C . ARG A 1 87 ? 5.684 6.492 -12.370 1.00 56.03 87 ARG A C 1
ATOM 698 O O . ARG A 1 87 ? 6.824 6.220 -12.736 1.00 56.03 87 ARG A O 1
ATOM 705 N N . HIS A 1 88 ? 5.105 5.861 -11.352 1.00 59.91 88 HIS A N 1
ATOM 706 C CA . HIS A 1 88 ? 5.752 4.822 -10.566 1.00 59.91 88 HIS A CA 1
ATOM 707 C C . HIS A 1 88 ? 5.482 3.467 -11.208 1.00 59.91 88 HIS A C 1
ATOM 709 O O . HIS A 1 88 ? 4.330 3.089 -11.374 1.00 59.91 88 HIS A O 1
ATOM 715 N N . THR A 1 89 ? 6.545 2.738 -11.542 1.00 60.06 89 THR A N 1
ATOM 716 C CA . THR A 1 89 ? 6.482 1.459 -12.268 1.00 60.06 89 THR A CA 1
ATOM 717 C C . THR A 1 89 ? 5.753 0.354 -11.496 1.00 60.06 89 THR A C 1
ATOM 719 O O . THR A 1 89 ? 5.244 -0.579 -12.111 1.00 60.06 89 THR A O 1
ATOM 722 N N . TYR A 1 90 ? 5.675 0.455 -10.164 1.00 67.25 90 TYR A N 1
ATOM 723 C CA . TYR A 1 90 ? 5.145 -0.599 -9.299 1.00 67.25 90 TYR A CA 1
ATOM 724 C C . TYR A 1 90 ? 4.160 -0.078 -8.253 1.00 67.25 90 TYR A C 1
ATOM 726 O O . TYR A 1 90 ? 4.294 1.037 -7.745 1.00 67.25 90 TYR A O 1
ATOM 734 N N . GLU A 1 91 ? 3.214 -0.942 -7.896 1.00 71.12 91 GLU A N 1
ATOM 735 C CA . GLU A 1 91 ? 2.167 -0.701 -6.909 1.00 71.12 91 GLU A CA 1
ATOM 736 C C . GLU A 1 91 ? 2.110 -1.842 -5.891 1.00 71.12 91 GLU A C 1
ATOM 738 O O . GLU A 1 91 ? 2.221 -3.027 -6.235 1.00 71.12 91 GLU A O 1
ATOM 743 N N . LEU A 1 92 ? 1.925 -1.480 -4.622 1.00 74.69 92 LEU A N 1
ATOM 744 C CA . LEU A 1 92 ? 1.757 -2.437 -3.533 1.00 74.69 92 LEU A CA 1
ATOM 745 C C . LEU A 1 92 ? 0.285 -2.788 -3.373 1.00 74.69 92 LEU A C 1
ATOM 747 O O . LEU A 1 92 ? -0.542 -1.909 -3.149 1.00 74.69 92 LEU A O 1
ATOM 751 N N . ASN A 1 93 ? -0.020 -4.078 -3.439 1.00 72.25 93 ASN A N 1
ATOM 752 C CA . ASN A 1 93 ? -1.371 -4.602 -3.318 1.00 72.25 93 ASN A CA 1
ATOM 753 C C . ASN A 1 93 ? -1.546 -5.382 -2.015 1.00 72.25 93 ASN A C 1
ATOM 755 O O . ASN A 1 93 ? -0.751 -6.280 -1.713 1.00 72.25 93 ASN A O 1
ATOM 759 N N . PHE A 1 94 ? -2.615 -5.046 -1.296 1.00 71.50 94 PHE A N 1
ATOM 760 C CA . PHE A 1 94 ? -3.023 -5.647 -0.027 1.00 71.50 94 PHE A CA 1
ATOM 761 C C . PHE A 1 94 ? -4.346 -6.398 -0.180 1.00 71.50 94 PHE A C 1
ATOM 763 O O . PHE A 1 94 ? -5.290 -5.844 -0.801 1.00 71.50 94 PHE A O 1
#

Radius of gyration: 12.89 Å; Cα contacts (8 Å, |Δi|>4): 190; chains: 1; bounding box: 34×24×29 Å

Solvent-accessible surface area (backbone atoms only — not comparable to full-atom values): 5604 Å² total; per-residue (Å²): 136,85,76,70,57,72,56,95,55,75,44,51,32,32,32,66,42,81,41,84,41,74,54,77,87,60,103,53,91,46,51,30,45,30,35,36,30,29,37,67,92,46,70,91,46,71,41,42,40,41,30,42,57,96,48,31,84,62,47,66,79,70,62,52,68,74,41,75,44,81,47,63,80,45,40,40,39,69,53,85,57,87,57,83,85,60,93,49,71,47,32,38,40,92

Secondary structure (DSSP, 8-state):
--------S-EEEEEEEEEEEEE-SSSS-EEEEEEEEEETTSTT-EEEEEE-HHHHHHHHHH--TT-EEEE-S-EEEE--SSSTT---SEEEE-

Sequence (94 aa):
MQAYHRRTGSILMKILMIENADLSSDSKNTVYLCGKVCCLTHPRETTHYFVRRTLIYKFQKEFHEGDIYSIQSFGVAENAGAYMTSRHTYELNF